Protein AF-A0A561WXJ5-F1 (afdb_monomer_lite)

Secondary structure (DSSP, 8-state):
-HHHHHHHHHHHTSEEEEE-SS--B-TTT--B--SEEEE-SSS-EEETTHHHHHHHH-----HHHHHH-SSPPPPP-HHHHHHHHHTS-SS---HHHHHH------------

pLDDT: mean 88.73, std 14.45, range [36.91, 97.69]

Radius of gyration: 15.56 Å; chains: 1; bounding box: 44×40×27 Å

Foldseek 3Di:
DVLLVLVLQQLQLFAWQDFAPDFDADPPPRDTQAGTWGDLQPDDIGGSNPSVCCVVVVDDDPPVVSVVSPDHRDDDPNVVVNCCDPPVVVDDDPPVVVVPDDDPPPPPPPDD

Structure (mmCIF, N/CA/C/O backbone):
data_AF-A0A561WXJ5-F1
#
_entry.id   AF-A0A561WXJ5-F1
#
loop_
_atom_site.group_PDB
_atom_site.id
_atom_site.type_symbol
_atom_site.label_atom_id
_atom_site.label_alt_id
_atom_site.label_comp_id
_atom_site.label_asym_id
_atom_site.label_entity_id
_atom_site.label_seq_id
_atom_site.pdbx_PDB_ins_code
_atom_site.Cartn_x
_atom_site.Cartn_y
_atom_site.Cartn_z
_atom_site.occupancy
_atom_site.B_iso_or_equiv
_atom_site.auth_seq_id
_atom_site.auth_comp_id
_atom_site.auth_asym_id
_atom_site.auth_atom_id
_atom_site.pdbx_PDB_model_num
ATOM 1 N N . MET A 1 1 ? -18.516 -9.327 -2.587 1.00 53.84 1 MET A N 1
ATOM 2 C CA . MET A 1 1 ? -18.150 -8.968 -3.975 1.00 53.84 1 MET A CA 1
ATOM 3 C C . MET A 1 1 ? -17.952 -7.461 -4.157 1.00 53.84 1 MET A C 1
ATOM 5 O O . MET A 1 1 ? -16.846 -7.076 -4.500 1.00 53.84 1 MET A O 1
ATOM 9 N N . ALA A 1 2 ? -18.926 -6.591 -3.845 1.00 59.94 2 ALA A N 1
ATOM 10 C CA . ALA A 1 2 ? -18.742 -5.131 -3.970 1.00 59.94 2 ALA A CA 1
ATOM 11 C C . ALA A 1 2 ? -17.645 -4.542 -3.048 1.00 59.94 2 ALA A C 1
ATOM 13 O O . ALA A 1 2 ? -16.874 -3.695 -3.487 1.00 59.94 2 ALA A O 1
ATOM 14 N N . SER A 1 3 ? -17.526 -5.034 -1.804 1.00 78.75 3 SER A N 1
ATOM 15 C CA . SER A 1 3 ? -16.512 -4.546 -0.848 1.00 78.75 3 SER A CA 1
ATOM 16 C C . SER A 1 3 ? -15.073 -4.874 -1.278 1.00 78.75 3 SER A C 1
ATOM 18 O O . SER A 1 3 ? -14.227 -3.993 -1.310 1.00 78.75 3 SER A O 1
ATOM 20 N N . GLN A 1 4 ? -14.800 -6.113 -1.709 1.00 84.56 4 GLN A N 1
ATOM 21 C CA . GLN A 1 4 ? -13.450 -6.521 -2.133 1.00 84.56 4 GLN A CA 1
ATOM 22 C C . GLN A 1 4 ? -12.972 -5.814 -3.397 1.00 84.56 4 GLN A C 1
ATOM 24 O O . GLN A 1 4 ? -11.812 -5.428 -3.463 1.00 84.56 4 GLN A O 1
ATOM 29 N N . ARG A 1 5 ? -13.861 -5.583 -4.374 1.00 90.19 5 ARG A N 1
ATOM 30 C CA . ARG A 1 5 ? -13.503 -4.809 -5.569 1.00 90.19 5 ARG A CA 1
ATOM 31 C C . ARG A 1 5 ? -13.119 -3.372 -5.212 1.00 90.19 5 ARG A C 1
ATOM 33 O O . ARG A 1 5 ? -12.183 -2.842 -5.797 1.00 90.19 5 ARG A O 1
ATOM 40 N N . ARG A 1 6 ? -13.821 -2.756 -4.253 1.00 93.81 6 ARG A N 1
ATOM 41 C CA . ARG A 1 6 ? -13.478 -1.420 -3.745 1.00 93.81 6 ARG A CA 1
ATOM 42 C C . ARG A 1 6 ? -12.110 -1.421 -3.065 1.00 93.81 6 ARG A C 1
ATOM 44 O O . ARG A 1 6 ? -11.289 -0.582 -3.400 1.00 93.81 6 ARG A O 1
ATOM 51 N N . VAL A 1 7 ? -11.859 -2.380 -2.173 1.00 95.56 7 VAL A N 1
ATOM 52 C CA . VAL A 1 7 ? -10.570 -2.518 -1.473 1.00 95.56 7 VAL A CA 1
ATOM 53 C C . VAL A 1 7 ? -9.425 -2.748 -2.466 1.00 95.56 7 VAL A C 1
ATOM 55 O O . VAL A 1 7 ? -8.420 -2.055 -2.411 1.00 95.56 7 VAL A O 1
ATOM 58 N N . SER A 1 8 ? -9.588 -3.657 -3.429 1.00 95.75 8 SER A N 1
ATOM 59 C CA . SER A 1 8 ? -8.592 -3.880 -4.485 1.00 95.75 8 SER A CA 1
ATOM 60 C C . SER A 1 8 ? -8.350 -2.619 -5.323 1.00 95.75 8 SER A C 1
ATOM 62 O O . SER A 1 8 ? -7.205 -2.251 -5.578 1.00 95.75 8 SER A O 1
ATOM 64 N N . GLY A 1 9 ? -9.419 -1.901 -5.687 1.00 96.19 9 GLY A N 1
ATOM 65 C CA . GLY A 1 9 ? -9.323 -0.625 -6.396 1.00 96.19 9 GLY A CA 1
ATOM 66 C C . GLY A 1 9 ? -8.582 0.452 -5.602 1.00 96.19 9 GLY A C 1
ATOM 67 O O . GLY A 1 9 ? -7.756 1.153 -6.175 1.00 96.19 9 GLY A O 1
ATOM 68 N N . TYR A 1 10 ? -8.828 0.546 -4.293 1.00 97.31 10 TYR A N 1
ATOM 69 C CA . TYR A 1 10 ? -8.092 1.434 -3.392 1.00 97.31 10 TYR A CA 1
ATOM 70 C C . TYR A 1 10 ? -6.596 1.101 -3.395 1.00 97.31 10 TYR A C 1
ATOM 72 O O . TYR A 1 10 ? -5.774 1.973 -3.654 1.00 97.31 10 TYR A O 1
ATOM 80 N N . LEU A 1 11 ? -6.244 -0.173 -3.189 1.00 97.50 11 LEU A N 1
ATOM 81 C CA . LEU A 1 11 ? -4.849 -0.613 -3.096 1.00 97.50 11 LEU A CA 1
ATOM 82 C C . LEU A 1 11 ? -4.076 -0.393 -4.398 1.00 97.50 11 LEU A C 1
ATOM 84 O O . LEU A 1 11 ? -2.917 0.009 -4.365 1.00 97.50 11 LEU A O 1
ATOM 88 N N . ARG A 1 12 ? -4.718 -0.641 -5.545 1.00 96.56 12 ARG A N 1
ATOM 89 C CA . ARG A 1 12 ? -4.135 -0.400 -6.875 1.00 96.56 12 ARG A CA 1
ATOM 90 C C . ARG A 1 12 ? -4.049 1.084 -7.233 1.00 96.56 12 ARG A C 1
ATOM 92 O O . ARG A 1 12 ? -3.283 1.434 -8.120 1.00 96.56 12 ARG A O 1
ATOM 99 N N . GLY A 1 13 ? -4.859 1.925 -6.594 1.00 96.31 13 GLY A N 1
ATOM 100 C CA . GLY A 1 13 ? -4.865 3.374 -6.787 1.00 96.31 13 GLY A CA 1
ATOM 101 C C . GLY A 1 13 ? -3.882 4.123 -5.890 1.00 96.31 13 GLY A C 1
ATOM 102 O O . GLY A 1 13 ? -3.863 5.348 -5.936 1.00 96.31 13 GLY A O 1
ATOM 103 N N . GLY A 1 14 ? -3.109 3.416 -5.059 1.00 97.44 14 GLY A N 1
ATOM 104 C CA . GLY A 1 14 ? -2.076 4.032 -4.233 1.00 97.44 14 GLY A CA 1
ATOM 105 C C . GLY A 1 14 ? -0.980 4.682 -5.071 1.00 97.44 14 GLY A C 1
ATOM 106 O O . GLY A 1 14 ? -0.723 4.297 -6.213 1.00 97.44 14 GLY A O 1
ATOM 107 N N . THR A 1 15 ? -0.311 5.659 -4.475 1.00 97.56 15 THR A N 1
ATOM 108 C CA . THR A 1 15 ? 0.837 6.316 -5.089 1.00 97.56 15 THR A CA 1
ATOM 109 C C . THR A 1 15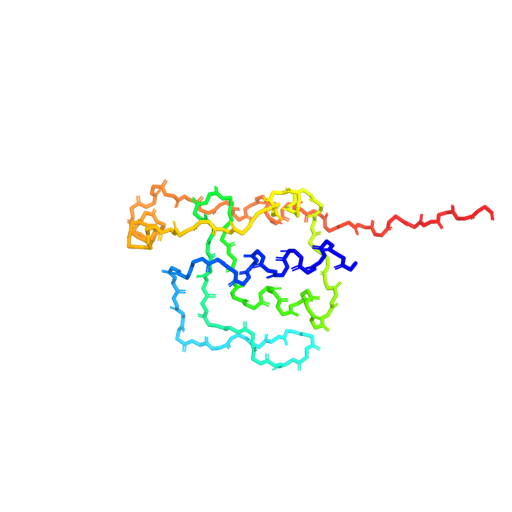 ? 2.107 5.565 -4.706 1.00 97.56 15 THR A C 1
ATOM 111 O O . THR A 1 15 ? 2.356 5.337 -3.525 1.00 97.56 15 THR A O 1
ATOM 114 N N . TRP A 1 16 ? 2.900 5.151 -5.692 1.00 95.75 16 TRP A N 1
ATOM 115 C CA . TRP A 1 16 ? 4.209 4.536 -5.465 1.00 95.75 16 TRP A CA 1
ATOM 116 C C . TRP A 1 16 ? 5.206 5.585 -4.944 1.00 95.75 16 TRP A C 1
ATOM 118 O O . TRP A 1 16 ? 5.318 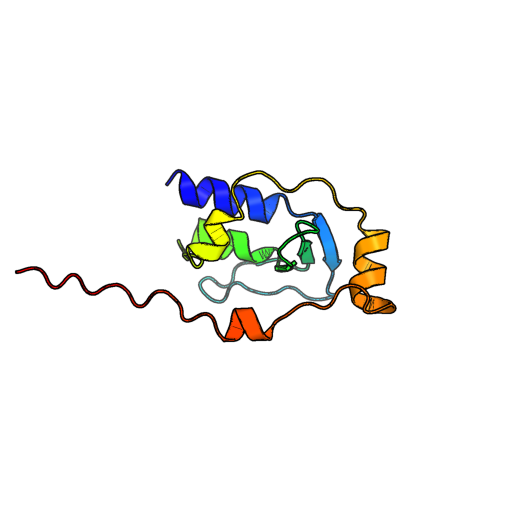6.653 -5.543 1.00 95.75 16 TRP A O 1
ATOM 128 N N . PHE A 1 17 ? 5.924 5.274 -3.856 1.00 95.31 17 PHE A N 1
ATOM 129 C CA . PHE A 1 17 ? 6.954 6.161 -3.287 1.00 95.31 17 PHE A CA 1
ATOM 130 C C . PHE A 1 17 ? 8.337 5.508 -3.114 1.00 95.31 17 PHE A C 1
ATOM 132 O O . PHE A 1 17 ? 9.314 6.217 -2.933 1.00 95.31 17 PHE A O 1
ATOM 139 N N . VAL A 1 18 ? 8.460 4.174 -3.172 1.00 94.69 18 VAL A N 1
ATOM 140 C CA . VAL A 1 18 ? 9.773 3.500 -3.184 1.00 94.69 18 VAL A CA 1
ATOM 141 C C . VAL A 1 18 ? 9.734 2.192 -3.972 1.00 94.69 18 VAL A C 1
ATOM 143 O O . VAL A 1 18 ? 8.742 1.462 -3.958 1.00 94.69 18 VAL A O 1
ATOM 146 N N . ALA A 1 19 ? 10.791 1.926 -4.742 1.00 93.19 19 ALA A N 1
ATOM 147 C CA . ALA A 1 19 ? 10.975 0.686 -5.496 1.00 93.19 19 ALA A CA 1
ATOM 148 C C . ALA A 1 19 ? 12.192 -0.079 -4.981 1.00 93.19 19 ALA A C 1
ATOM 150 O O . ALA A 1 19 ? 13.205 0.508 -4.604 1.00 93.19 19 ALA A O 1
ATOM 151 N N . THR A 1 20 ? 12.106 -1.404 -5.013 1.00 87.62 20 THR A N 1
ATOM 152 C CA . THR A 1 20 ? 13.193 -2.296 -4.605 1.00 87.62 20 THR A CA 1
ATOM 153 C C . THR A 1 20 ? 13.811 -2.987 -5.821 1.00 87.62 20 THR A C 1
ATOM 155 O O . THR A 1 20 ? 13.161 -3.185 -6.846 1.00 87.62 20 THR A O 1
ATOM 158 N N . ALA A 1 21 ? 15.085 -3.378 -5.726 1.00 87.81 21 ALA A N 1
ATOM 159 C CA . ALA A 1 21 ? 15.825 -4.002 -6.831 1.00 87.81 21 ALA A CA 1
ATOM 160 C C . ALA A 1 21 ? 15.458 -5.483 -7.086 1.00 87.81 21 ALA A C 1
ATOM 162 O O . ALA A 1 21 ? 16.167 -6.184 -7.810 1.00 87.81 21 ALA A O 1
ATOM 163 N N . GLY A 1 22 ? 14.388 -5.989 -6.470 1.00 85.56 22 GLY A N 1
ATOM 164 C CA . GLY A 1 22 ? 14.010 -7.395 -6.499 1.00 85.56 22 GLY A CA 1
ATOM 165 C C . GLY A 1 22 ? 12.506 -7.582 -6.603 1.00 85.56 22 GLY A C 1
ATOM 166 O O . GLY A 1 22 ? 11.715 -6.710 -6.260 1.00 85.56 22 GLY A O 1
ATOM 167 N N . HIS A 1 23 ? 12.118 -8.756 -7.088 1.00 86.50 23 HIS A N 1
ATOM 168 C CA . HIS A 1 23 ? 10.724 -9.121 -7.254 1.00 86.50 23 HIS A CA 1
ATOM 169 C C . HIS A 1 23 ? 10.247 -10.036 -6.120 1.00 86.50 23 HIS A C 1
ATOM 171 O O . HIS A 1 23 ? 10.904 -11.024 -5.793 1.00 86.50 23 HIS A O 1
ATOM 177 N N . SER A 1 24 ? 9.108 -9.696 -5.507 1.00 87.75 24 SER A N 1
ATOM 178 C CA . SER A 1 24 ? 8.504 -10.492 -4.433 1.00 87.75 24 SER A CA 1
ATOM 179 C C . SER A 1 24 ? 7.508 -11.503 -5.005 1.00 87.75 24 SER A C 1
ATOM 181 O O . SER A 1 24 ? 6.474 -11.078 -5.517 1.00 87.75 24 SER A O 1
ATOM 183 N N . PRO A 1 25 ? 7.731 -12.829 -4.934 1.00 94.38 25 PRO A N 1
ATOM 184 C CA . PRO A 1 25 ? 6.753 -13.810 -5.405 1.00 94.38 25 PRO A CA 1
ATOM 185 C C . PRO A 1 25 ? 5.542 -13.905 -4.467 1.00 94.38 25 PRO A C 1
ATOM 187 O O . PRO A 1 25 ? 5.654 -13.772 -3.244 1.00 94.38 25 PRO A O 1
ATOM 190 N N . CYS A 1 26 ? 4.365 -14.184 -5.028 1.00 96.44 26 CYS A N 1
ATOM 191 C CA . CYS A 1 26 ? 3.181 -14.491 -4.232 1.00 96.44 26 CYS A CA 1
ATOM 192 C C . CYS A 1 26 ? 3.405 -15.790 -3.449 1.00 96.44 26 CYS A C 1
ATOM 194 O O . CYS A 1 26 ? 3.722 -16.828 -4.029 1.00 96.44 26 CYS A O 1
ATOM 196 N N . ARG A 1 27 ? 3.169 -15.772 -2.133 1.00 95.62 27 ARG A N 1
ATOM 197 C CA . ARG A 1 27 ? 3.377 -16.951 -1.272 1.00 95.62 27 ARG A CA 1
ATOM 198 C C . ARG A 1 27 ? 2.348 -18.065 -1.484 1.00 95.62 27 ARG A C 1
ATOM 200 O O . ARG A 1 27 ? 2.554 -19.168 -0.994 1.00 95.62 27 ARG A O 1
ATOM 207 N N . LEU A 1 28 ? 1.245 -17.778 -2.177 1.00 96.88 28 LEU A N 1
ATOM 208 C CA . LEU A 1 28 ? 0.156 -18.731 -2.410 1.00 96.88 28 LEU A CA 1
ATOM 209 C C . LEU A 1 28 ? 0.191 -19.352 -3.813 1.00 96.88 28 LEU A C 1
ATOM 211 O O . LEU A 1 28 ? -0.211 -20.501 -3.963 1.00 96.88 28 LEU A O 1
ATOM 215 N N . CYS A 1 29 ? 0.673 -18.629 -4.831 1.00 97.00 29 CYS A N 1
ATOM 216 C CA . CYS A 1 29 ? 0.708 -19.133 -6.212 1.00 97.00 29 CYS A CA 1
ATOM 217 C C . CYS A 1 29 ? 2.036 -18.941 -6.957 1.00 97.00 29 CYS A C 1
ATOM 219 O O . CYS A 1 29 ? 2.140 -19.357 -8.107 1.00 97.00 29 CYS A O 1
ATOM 221 N N . GLY A 1 30 ? 3.041 -18.300 -6.356 1.00 96.25 30 GLY A N 1
ATOM 222 C CA . GLY A 1 30 ? 4.365 -18.105 -6.958 1.00 96.25 30 GLY A CA 1
ATOM 223 C C . GLY A 1 30 ? 4.445 -17.052 -8.069 1.00 96.25 30 GLY A C 1
ATOM 224 O O . GLY A 1 30 ? 5.541 -16.755 -8.534 1.00 96.25 30 GLY A O 1
ATOM 225 N N . THR A 1 31 ? 3.320 -16.464 -8.483 1.00 95.56 31 THR A N 1
ATOM 226 C CA . THR A 1 31 ? 3.291 -15.426 -9.528 1.00 95.56 31 THR A CA 1
ATOM 227 C C . THR A 1 31 ? 3.996 -14.153 -9.077 1.00 95.56 31 THR A C 1
ATOM 229 O O . THR A 1 31 ? 4.156 -13.895 -7.878 1.00 95.56 31 THR A O 1
ATOM 232 N N . ALA A 1 32 ? 4.377 -13.326 -10.050 1.00 94.19 32 ALA A N 1
ATOM 233 C CA . ALA A 1 32 ? 4.975 -12.047 -9.770 1.00 94.19 32 ALA A CA 1
ATOM 234 C C . ALA A 1 32 ? 4.039 -11.133 -8.931 1.00 94.19 32 ALA A C 1
ATOM 236 O O . ALA A 1 32 ? 2.953 -10.800 -9.392 1.00 94.19 32 ALA A O 1
ATOM 237 N N . ASN A 1 33 ? 4.442 -10.728 -7.716 1.00 94.81 33 ASN A N 1
ATOM 238 C CA . ASN A 1 33 ? 3.656 -9.954 -6.750 1.00 94.81 33 ASN A CA 1
ATOM 239 C C . ASN A 1 33 ? 4.251 -8.566 -6.399 1.00 94.81 33 ASN A C 1
ATOM 241 O O . ASN A 1 33 ? 4.238 -8.166 -5.236 1.00 94.81 33 ASN A O 1
ATOM 245 N N . GLY A 1 34 ? 4.764 -7.847 -7.405 1.00 93.56 34 GLY A N 1
ATOM 246 C CA . GLY A 1 34 ? 5.223 -6.453 -7.277 1.00 93.56 34 GLY A CA 1
ATOM 247 C C . GLY A 1 34 ? 6.681 -6.239 -6.844 1.00 93.56 34 GLY A C 1
ATOM 248 O O . GLY A 1 34 ? 7.357 -7.170 -6.392 1.00 93.56 34 GLY A O 1
ATOM 249 N N . ILE A 1 35 ? 7.150 -4.999 -7.032 1.00 95.81 35 ILE A N 1
ATOM 250 C CA . ILE A 1 35 ? 8.499 -4.511 -6.655 1.00 95.81 35 ILE A CA 1
ATOM 251 C C . ILE A 1 35 ? 8.474 -3.177 -5.891 1.00 95.81 35 ILE A C 1
ATOM 253 O O . ILE A 1 35 ? 9.530 -2.676 -5.495 1.00 95.81 35 ILE A O 1
ATOM 257 N N . THR A 1 36 ? 7.287 -2.590 -5.723 1.00 95.94 36 THR A N 1
ATOM 258 C CA . THR A 1 36 ? 7.092 -1.242 -5.179 1.00 95.94 36 THR A CA 1
ATOM 259 C C . THR A 1 36 ? 6.285 -1.243 -3.883 1.00 95.94 36 THR A C 1
ATOM 261 O O . THR A 1 36 ? 5.479 -2.144 -3.634 1.00 95.94 36 THR A O 1
ATOM 264 N N . GLU A 1 37 ? 6.486 -0.202 -3.078 1.00 96.00 37 GLU A N 1
ATOM 265 C CA . GLU A 1 37 ? 5.610 0.158 -1.962 1.00 96.00 37 GLU A CA 1
ATOM 266 C C . GLU A 1 37 ? 4.750 1.365 -2.359 1.00 96.00 37 GLU A C 1
ATOM 268 O O . GLU A 1 37 ? 5.224 2.323 -2.984 1.00 96.00 37 GLU A O 1
AT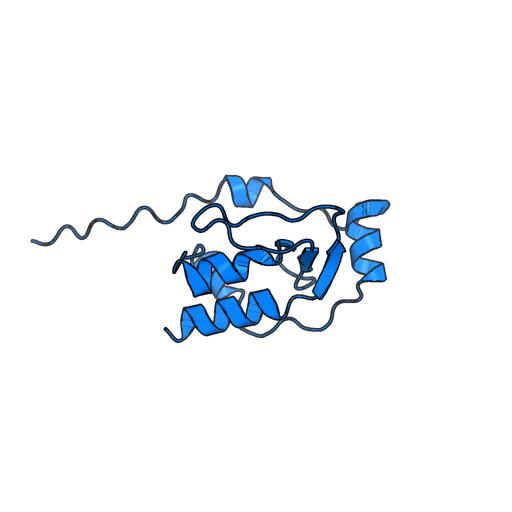OM 273 N N . LEU A 1 38 ? 3.471 1.301 -2.003 1.00 97.50 38 LEU A N 1
ATOM 274 C CA . LEU A 1 38 ? 2.456 2.303 -2.294 1.00 97.50 38 LEU A CA 1
ATOM 275 C C . LEU A 1 38 ? 1.952 2.932 -0.996 1.00 97.50 38 LEU A C 1
ATOM 277 O O . LEU A 1 38 ? 2.026 2.335 0.075 1.00 97.50 38 LEU A O 1
ATOM 281 N N . THR A 1 39 ? 1.400 4.132 -1.114 1.00 97.69 39 THR A N 1
ATOM 282 C CA . THR A 1 39 ? 0.790 4.880 -0.017 1.00 97.69 39 THR A CA 1
ATOM 283 C C . THR A 1 39 ? -0.486 5.585 -0.476 1.00 97.69 39 THR A C 1
ATOM 285 O O . THR A 1 39 ? -0.637 5.923 -1.655 1.00 97.69 39 THR A O 1
ATOM 288 N N . ASP A 1 40 ? -1.409 5.836 0.451 1.00 96.94 40 ASP A N 1
ATOM 289 C CA . ASP A 1 40 ? -2.498 6.805 0.262 1.00 96.94 40 ASP A CA 1
ATOM 290 C C . ASP A 1 40 ? -2.142 8.203 0.793 1.00 96.94 40 ASP A C 1
ATOM 292 O O . ASP A 1 40 ? -2.958 9.121 0.718 1.00 96.94 40 ASP A O 1
ATOM 296 N N . GLY A 1 41 ? -0.941 8.352 1.361 1.00 95.38 41 GLY A N 1
ATOM 297 C CA . GLY A 1 41 ? -0.429 9.583 1.956 1.00 95.38 41 GLY A CA 1
ATOM 298 C C . GLY A 1 41 ? -1.104 9.971 3.271 1.00 95.38 41 GLY A C 1
ATOM 299 O O . GLY A 1 41 ? -0.856 11.069 3.766 1.00 95.38 41 GLY A O 1
ATOM 300 N N . LYS A 1 42 ? -1.974 9.120 3.834 1.00 93.06 42 LYS A N 1
ATOM 301 C CA . LYS A 1 42 ? -2.807 9.477 4.988 1.00 93.06 42 LYS A CA 1
ATOM 302 C C . LYS A 1 42 ? -2.855 8.412 6.072 1.00 93.06 42 LYS A C 1
ATOM 304 O O . LYS A 1 42 ? -2.670 8.744 7.239 1.00 93.06 42 LYS A O 1
ATOM 309 N N . TYR A 1 43 ? -3.168 7.174 5.711 1.00 93.88 43 TYR A N 1
ATOM 310 C CA . TYR A 1 43 ? -3.400 6.092 6.661 1.00 93.88 43 TYR A CA 1
ATOM 311 C C . TYR A 1 43 ? -2.399 4.955 6.515 1.00 93.88 43 TYR A C 1
ATOM 313 O O . TYR A 1 43 ? -1.996 4.386 7.527 1.00 93.88 43 TYR A O 1
ATOM 321 N N . PHE A 1 44 ? -2.024 4.590 5.287 1.00 95.56 44 PHE A N 1
ATOM 322 C CA . PHE A 1 44 ? -1.358 3.314 5.050 1.00 95.56 44 PHE A CA 1
ATOM 323 C C . PHE A 1 44 ? -0.210 3.409 4.053 1.00 95.56 44 PHE A C 1
ATOM 325 O O . PHE A 1 44 ? -0.271 4.133 3.063 1.00 95.56 44 PHE A O 1
ATOM 332 N N . VAL A 1 45 ? 0.784 2.557 4.296 1.00 96.44 45 VAL A N 1
ATOM 333 C CA . VAL A 1 45 ? 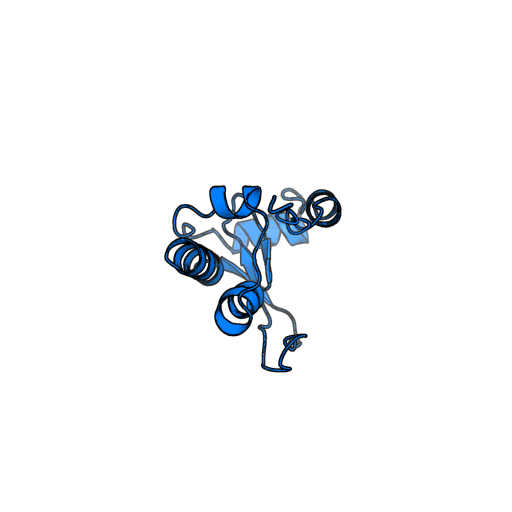1.805 2.128 3.341 1.00 96.44 45 VAL A CA 1
ATOM 334 C C . VAL A 1 45 ? 1.639 0.621 3.133 1.00 96.44 45 VAL A C 1
ATOM 336 O O . VAL A 1 45 ? 1.394 -0.106 4.099 1.00 96.44 45 VAL A O 1
ATOM 339 N N . TRP A 1 46 ? 1.728 0.140 1.894 1.00 95.94 46 TRP A N 1
ATOM 340 C CA . TRP A 1 46 ? 1.564 -1.278 1.573 1.00 95.94 46 TRP A CA 1
ATOM 341 C C . TRP A 1 46 ? 2.350 -1.713 0.329 1.00 95.94 46 TRP A C 1
ATOM 343 O O . TRP A 1 46 ? 2.523 -0.921 -0.598 1.00 95.94 46 TRP A O 1
ATOM 353 N N . PRO A 1 47 ? 2.712 -3.006 0.227 1.00 95.88 47 PRO A N 1
ATOM 354 C CA . PRO A 1 47 ? 3.359 -3.529 -0.966 1.00 95.88 47 PRO A CA 1
ATOM 355 C C . PRO A 1 47 ? 2.364 -3.623 -2.123 1.00 95.88 47 PRO A C 1
ATOM 357 O O . PRO A 1 47 ? 1.226 -4.071 -1.944 1.00 95.88 47 PRO A O 1
ATOM 360 N N . GLU A 1 48 ? 2.814 -3.307 -3.335 1.00 96.25 48 GLU A N 1
ATOM 361 C CA . GLU A 1 48 ? 2.051 -3.383 -4.594 1.00 96.25 48 GLU A CA 1
ATOM 362 C C . GLU A 1 48 ? 1.242 -4.679 -4.730 1.00 96.25 48 GLU A C 1
ATOM 364 O O . GLU A 1 48 ? 0.066 -4.688 -5.104 1.00 96.25 48 GLU A O 1
ATOM 369 N N . GLY A 1 49 ? 1.863 -5.795 -4.354 1.00 96.25 49 GLY A N 1
ATOM 370 C CA . GLY A 1 49 ? 1.268 -7.119 -4.426 1.00 96.25 49 GLY A CA 1
ATOM 371 C C . GLY A 1 49 ? 0.127 -7.394 -3.442 1.00 96.25 49 GLY A C 1
ATOM 372 O O . GLY A 1 49 ? -0.469 -8.469 -3.506 1.00 96.25 49 GLY A O 1
ATOM 373 N N . LEU A 1 50 ? -0.216 -6.494 -2.515 1.00 96.06 50 LEU A N 1
ATOM 374 C CA . LEU A 1 50 ? -1.311 -6.739 -1.567 1.00 96.06 50 LEU A CA 1
ATOM 375 C C . LEU A 1 50 ? -2.665 -6.899 -2.280 1.00 96.06 50 LEU A C 1
ATOM 377 O O . LEU A 1 50 ? -3.459 -7.766 -1.909 1.00 96.06 50 LEU A O 1
ATOM 381 N N . ALA A 1 51 ? -2.902 -6.145 -3.358 1.00 96.56 51 ALA A N 1
ATOM 382 C CA . ALA A 1 51 ? -4.120 -6.266 -4.162 1.00 96.56 51 ALA A CA 1
ATOM 383 C C . ALA A 1 51 ? -4.278 -7.663 -4.791 1.00 96.56 51 ALA A C 1
ATOM 385 O O . ALA A 1 51 ? -5.387 -8.196 -4.853 1.00 96.56 51 ALA A O 1
ATOM 386 N N . HIS A 1 52 ? -3.175 -8.302 -5.193 1.00 96.81 52 HIS A N 1
ATOM 387 C CA . HIS A 1 52 ? -3.201 -9.648 -5.768 1.00 96.81 52 HIS A CA 1
ATOM 388 C C . HIS A 1 52 ? -3.685 -10.701 -4.760 1.00 96.81 52 HIS A C 1
ATOM 390 O O . HIS A 1 52 ? -4.458 -11.581 -5.134 1.00 96.81 52 HIS A O 1
ATOM 396 N N . TYR A 1 53 ? -3.321 -10.595 -3.477 1.00 95.75 53 TYR A N 1
ATOM 397 C CA . TYR A 1 53 ? -3.841 -11.505 -2.446 1.00 95.75 53 TYR A CA 1
ATOM 398 C C . TYR A 1 53 ? -5.369 -11.427 -2.314 1.00 95.75 53 TYR A C 1
ATOM 400 O O . TYR A 1 53 ? -6.027 -12.442 -2.078 1.00 95.75 53 TYR A O 1
ATOM 408 N N . ILE A 1 54 ? -5.954 -10.245 -2.498 1.00 94.94 54 ILE A N 1
ATOM 409 C CA . ILE A 1 54 ? -7.410 -10.073 -2.466 1.00 94.94 54 ILE A CA 1
ATOM 410 C C . ILE A 1 54 ? -8.035 -10.620 -3.749 1.00 94.94 54 ILE A C 1
ATOM 412 O O . ILE A 1 54 ? -8.953 -11.435 -3.677 1.00 94.94 54 ILE A O 1
ATOM 416 N N . ASP A 1 55 ? -7.519 -10.215 -4.910 1.00 95.81 55 ASP A N 1
ATOM 417 C CA . ASP A 1 55 ? -8.108 -10.545 -6.210 1.00 95.81 55 ASP A CA 1
ATOM 418 C C . ASP A 1 55 ? -7.982 -12.036 -6.558 1.00 95.81 55 ASP A C 1
ATOM 420 O O . ASP A 1 55 ? -8.948 -12.654 -7.002 1.00 95.81 55 ASP A O 1
ATOM 424 N N . ALA A 1 56 ? -6.797 -12.620 -6.361 1.00 96.44 56 ALA A N 1
ATOM 425 C CA . ALA A 1 56 ? -6.487 -13.988 -6.776 1.00 96.44 56 ALA A CA 1
ATOM 426 C C . ALA A 1 56 ? -6.742 -15.025 -5.677 1.00 96.44 56 ALA A C 1
ATOM 428 O O . ALA A 1 56 ? -6.974 -16.198 -5.974 1.00 96.44 56 ALA A O 1
ATOM 429 N N . HIS A 1 57 ? -6.684 -14.614 -4.407 1.00 95.56 57 HIS A N 1
ATOM 430 C CA . HIS A 1 57 ? -6.727 -15.539 -3.269 1.00 95.56 57 HIS A CA 1
ATOM 431 C C . HIS A 1 57 ? -7.825 -15.228 -2.259 1.00 95.56 57 HIS A C 1
ATOM 433 O O . HIS A 1 57 ? -7.944 -15.933 -1.256 1.00 95.56 57 HIS A O 1
ATOM 439 N N . ASN A 1 58 ? -8.665 -14.222 -2.527 1.00 93.81 58 ASN A N 1
ATOM 440 C CA . ASN A 1 58 ? -9.806 -13.868 -1.686 1.00 93.81 58 ASN A CA 1
ATOM 441 C C . ASN A 1 58 ? -9.405 -13.583 -0.224 1.00 93.81 58 ASN A C 1
ATOM 443 O O . ASN A 1 58 ? -10.226 -13.737 0.687 1.00 93.81 58 ASN A O 1
ATOM 447 N N . VAL A 1 59 ? -8.147 -13.179 0.001 1.00 92.25 59 VAL A N 1
ATOM 448 C CA . VAL A 1 59 ? -7.648 -12.779 1.319 1.00 92.25 59 VAL A CA 1
ATOM 449 C C . VAL A 1 59 ? -8.482 -11.599 1.803 1.00 92.25 59 VAL A C 1
ATOM 451 O O . VAL A 1 59 ? -8.808 -10.684 1.044 1.00 92.25 59 VAL A O 1
ATOM 454 N N . ARG A 1 60 ? -8.873 -11.645 3.076 1.00 90.56 60 ARG A N 1
ATOM 455 C CA . ARG A 1 60 ? -9.649 -10.587 3.720 1.00 90.56 60 ARG A CA 1
ATOM 456 C C . ARG A 1 60 ? -8.745 -9.798 4.645 1.00 90.56 60 ARG A C 1
ATOM 458 O O . ARG A 1 60 ? -8.082 -10.384 5.497 1.00 90.56 60 ARG A O 1
ATOM 465 N N . LEU A 1 61 ? -8.743 -8.484 4.461 1.00 90.94 61 LEU A N 1
ATOM 466 C CA . LEU A 1 61 ? -8.130 -7.565 5.406 1.00 90.94 61 LEU A CA 1
ATOM 467 C C . LEU A 1 61 ? -9.058 -7.372 6.620 1.00 90.94 61 LEU A C 1
ATOM 469 O O . LEU A 1 61 ? -10.269 -7.569 6.482 1.00 90.94 61 LEU A O 1
ATOM 473 N N . PRO A 1 62 ? -8.507 -7.000 7.787 1.00 90.12 62 PRO A N 1
ATOM 474 C CA . PRO A 1 62 ? -9.279 -6.554 8.944 1.00 90.12 62 PRO A CA 1
ATOM 475 C C . PRO A 1 62 ? -10.330 -5.496 8.580 1.00 90.12 62 PRO A C 1
ATOM 477 O O . PRO A 1 62 ? -10.052 -4.588 7.793 1.00 90.12 62 PRO A O 1
ATOM 480 N N . ASP A 1 63 ? -11.524 -5.598 9.171 1.00 88.56 63 ASP A N 1
ATOM 481 C CA . ASP A 1 63 ? -12.646 -4.707 8.845 1.00 88.56 63 ASP A CA 1
ATOM 482 C C . ASP A 1 63 ? -12.282 -3.232 9.101 1.00 88.56 63 ASP A C 1
ATOM 484 O O . ASP A 1 63 ? -12.490 -2.402 8.216 1.00 88.56 63 ASP A O 1
ATOM 488 N N . GLU A 1 64 ? -11.607 -2.946 10.222 1.00 88.00 64 GLU A N 1
ATOM 489 C CA . GLU A 1 64 ? -11.121 -1.611 10.620 1.00 88.00 64 GLU A CA 1
ATOM 490 C C . GLU A 1 64 ? -10.219 -0.933 9.572 1.00 88.00 64 GLU A C 1
ATOM 492 O O . GLU A 1 64 ? -10.208 0.289 9.449 1.00 88.00 64 GLU A O 1
ATOM 497 N N . ILE A 1 65 ? -9.513 -1.717 8.751 1.00 90.00 65 ILE A N 1
ATOM 498 C CA . ILE A 1 65 ? -8.729 -1.199 7.622 1.00 90.00 65 ILE A CA 1
ATOM 499 C C . ILE A 1 65 ? -9.643 -0.902 6.442 1.00 90.00 65 ILE A C 1
ATOM 501 O O . ILE A 1 65 ? -9.586 0.168 5.837 1.00 90.00 65 ILE A O 1
ATOM 505 N N . THR A 1 66 ? -10.505 -1.855 6.091 1.00 92.69 66 THR A N 1
ATOM 506 C CA . THR A 1 66 ? -11.361 -1.730 4.904 1.00 92.69 66 THR A CA 1
ATOM 507 C C . THR A 1 66 ? -12.427 -0.642 5.033 1.00 92.69 66 THR A C 1
ATOM 509 O O . THR A 1 66 ? -12.918 -0.153 4.012 1.00 92.69 66 THR A O 1
ATOM 512 N N . GLU A 1 67 ? -12.773 -0.251 6.260 1.00 91.94 67 GLU A N 1
ATOM 513 C CA . GLU A 1 67 ? -13.644 0.887 6.567 1.00 91.94 67 GLU A CA 1
ATOM 514 C C . GLU A 1 67 ? -13.004 2.228 6.176 1.00 91.94 67 GLU A C 1
ATOM 516 O O . GLU A 1 67 ? -13.697 3.112 5.669 1.00 91.94 67 GLU A O 1
ATOM 521 N N . LEU A 1 68 ? -11.680 2.354 6.322 1.00 93.00 68 LEU A N 1
ATOM 522 C CA . LEU A 1 68 ? -10.912 3.531 5.899 1.00 93.00 68 LEU A CA 1
ATOM 523 C C . LEU A 1 68 ? -10.682 3.567 4.376 1.00 93.00 68 LEU A C 1
ATOM 525 O O . LEU A 1 68 ? -10.511 4.636 3.796 1.00 93.00 68 LEU A O 1
ATOM 529 N N . MET A 1 69 ? -10.778 2.418 3.699 1.00 94.25 69 MET A N 1
ATOM 530 C CA . MET A 1 69 ? -10.661 2.271 2.238 1.00 94.25 69 MET A CA 1
ATOM 531 C C . MET A 1 69 ? -11.999 2.523 1.516 1.00 94.25 69 MET A C 1
ATOM 533 O O . MET A 1 69 ? -12.514 1.684 0.761 1.00 94.25 69 MET A O 1
ATOM 537 N N . ASN A 1 70 ? -12.620 3.669 1.792 1.00 89.06 70 ASN A N 1
ATOM 538 C CA . ASN A 1 70 ? -13.962 3.997 1.302 1.00 89.06 70 ASN A CA 1
ATOM 539 C C . ASN A 1 70 ? -13.975 4.779 -0.027 1.00 89.06 70 ASN A C 1
ATOM 541 O O . ASN A 1 70 ? -15.000 4.778 -0.713 1.00 89.06 70 ASN A O 1
ATOM 545 N N . GLN A 1 71 ? -12.853 5.386 -0.416 1.00 89.56 71 GLN A N 1
ATOM 546 C CA . GLN A 1 71 ? -12.685 6.188 -1.630 1.00 89.56 71 GLN A CA 1
ATOM 547 C C . GLN A 1 71 ? -11.298 5.953 -2.235 1.00 89.56 71 GLN A C 1
ATOM 549 O O . GLN A 1 71 ? -10.376 5.669 -1.479 1.00 89.56 71 GLN A O 1
ATOM 554 N N . PRO A 1 72 ? -11.120 6.071 -3.564 1.00 91.06 72 PRO A N 1
ATOM 555 C CA . PRO A 1 72 ? -9.796 5.988 -4.176 1.00 91.06 72 PRO A CA 1
ATOM 556 C C . PRO A 1 72 ? -8.809 6.986 -3.541 1.00 91.06 72 PRO A C 1
ATOM 558 O O . PRO A 1 72 ? -9.226 8.111 -3.247 1.00 91.06 72 PRO A O 1
ATOM 561 N N . PRO A 1 73 ? -7.530 6.611 -3.354 1.00 95.06 73 PRO A N 1
ATOM 562 C CA . PRO A 1 73 ? -6.509 7.534 -2.874 1.00 95.06 73 PRO A CA 1
ATOM 563 C C . PRO A 1 73 ? -6.409 8.781 -3.759 1.00 95.06 73 PRO A C 1
ATOM 565 O O . PRO A 1 73 ? -6.519 8.703 -4.985 1.00 95.06 73 PRO A O 1
ATOM 568 N N . ALA A 1 74 ? -6.204 9.937 -3.130 1.00 93.56 74 ALA A N 1
ATOM 569 C CA . ALA A 1 74 ? -5.836 11.150 -3.848 1.00 93.56 74 ALA A CA 1
ATOM 570 C C . ALA A 1 74 ? -4.350 11.085 -4.257 1.00 93.56 74 ALA A C 1
ATOM 572 O O . ALA A 1 74 ? -3.580 10.368 -3.614 1.00 93.56 74 ALA A O 1
ATOM 573 N N . PRO A 1 75 ? -3.924 11.832 -5.291 1.00 92.38 75 PRO A N 1
ATOM 574 C CA . PRO A 1 75 ? -2.508 11.959 -5.618 1.00 92.38 75 PRO A CA 1
ATOM 575 C C . PRO A 1 75 ? -1.696 12.457 -4.416 1.00 92.38 75 PRO A C 1
ATOM 577 O O . PRO A 1 75 ? -2.089 13.425 -3.762 1.00 92.38 75 PRO A O 1
ATOM 580 N N . VAL A 1 76 ? -0.566 11.803 -4.156 1.00 96.69 76 VAL A N 1
ATOM 581 C CA . VAL A 1 76 ? 0.384 12.162 -3.095 1.00 96.69 76 VAL A CA 1
ATOM 582 C C . VAL A 1 76 ? 1.575 12.891 -3.719 1.00 96.69 76 VAL A C 1
ATOM 584 O O . VAL A 1 76 ? 2.021 12.527 -4.806 1.00 96.69 76 VAL A O 1
ATOM 587 N N . ASP A 1 77 ? 2.098 13.910 -3.036 1.00 97.25 77 ASP A N 1
ATOM 588 C CA . ASP A 1 77 ? 3.413 14.474 -3.358 1.00 97.25 77 ASP A CA 1
ATOM 589 C C . ASP A 1 77 ? 4.489 13.447 -2.978 1.00 97.25 77 ASP A C 1
ATOM 591 O O . ASP A 1 77 ? 4.834 13.294 -1.805 1.00 97.25 77 ASP A O 1
ATOM 595 N N . VAL A 1 78 ? 4.943 12.678 -3.970 1.00 95.44 78 VAL A N 1
ATOM 596 C CA . VAL A 1 78 ? 5.796 11.502 -3.743 1.00 95.44 78 VAL A CA 1
ATOM 597 C C . VAL A 1 78 ? 7.177 11.889 -3.255 1.00 95.44 78 VAL A C 1
ATOM 599 O O . VAL A 1 78 ? 7.711 11.212 -2.390 1.00 95.44 78 VAL A O 1
ATOM 602 N N . GLU A 1 79 ? 7.723 12.995 -3.759 1.00 95.75 79 GLU A N 1
ATOM 603 C CA . GLU A 1 79 ? 9.056 13.466 -3.386 1.00 95.75 79 GLU A CA 1
ATOM 604 C C . GLU A 1 79 ? 9.053 13.962 -1.941 1.00 95.75 79 GLU A C 1
ATOM 606 O O . GLU A 1 79 ? 9.990 13.706 -1.182 1.00 95.75 79 GLU A O 1
ATOM 611 N N . ALA A 1 80 ? 7.984 14.655 -1.533 1.00 96.62 80 ALA A N 1
ATOM 612 C CA . ALA A 1 80 ? 7.819 15.045 -0.143 1.00 96.62 80 ALA A CA 1
ATOM 613 C C . ALA A 1 80 ? 7.614 13.834 0.768 1.00 96.62 80 ALA A C 1
ATOM 615 O O . ALA A 1 80 ? 8.287 13.732 1.790 1.00 96.62 80 ALA A O 1
ATOM 616 N N . PHE A 1 81 ? 6.735 12.909 0.383 1.00 97.00 81 PHE A N 1
ATOM 617 C CA . PHE A 1 81 ? 6.443 11.722 1.182 1.00 97.00 81 PHE A CA 1
ATOM 618 C C . PHE A 1 81 ? 7.667 10.809 1.331 1.00 97.00 81 PHE A C 1
ATOM 620 O O . PHE A 1 81 ? 7.969 10.379 2.439 1.00 97.00 81 PHE A O 1
ATOM 627 N N . GLU A 1 82 ? 8.396 10.540 0.244 1.00 96.38 82 GLU A N 1
ATOM 628 C CA . GLU A 1 82 ? 9.614 9.723 0.250 1.00 96.38 82 GLU A CA 1
ATOM 629 C C . GLU A 1 82 ? 10.668 10.322 1.181 1.00 96.38 82 GLU A C 1
ATOM 631 O O . GLU A 1 82 ? 11.139 9.634 2.085 1.00 96.38 82 GLU A O 1
ATOM 636 N N . ARG A 1 83 ? 10.970 11.618 1.037 1.00 96.25 83 ARG A N 1
ATOM 637 C CA . ARG A 1 83 ? 11.906 12.327 1.921 1.00 96.25 83 ARG A CA 1
ATOM 638 C C . ARG A 1 83 ? 11.461 12.266 3.383 1.00 96.25 83 ARG A C 1
ATOM 640 O O . ARG A 1 83 ? 12.283 12.082 4.279 1.00 96.25 83 ARG A O 1
ATOM 647 N N . ASP A 1 84 ? 10.171 12.445 3.647 1.00 97.19 84 ASP A N 1
ATOM 648 C CA . ASP A 1 84 ? 9.652 12.504 5.012 1.00 97.19 84 ASP A CA 1
ATOM 649 C C . ASP A 1 84 ? 9.625 11.129 5.700 1.00 97.19 84 ASP A C 1
ATOM 651 O O . ASP A 1 84 ? 9.762 11.059 6.923 1.00 97.19 84 ASP A O 1
ATOM 655 N N . VAL A 1 85 ? 9.514 10.044 4.927 1.00 95.62 85 VAL A N 1
ATOM 656 C CA . VAL A 1 85 ? 9.573 8.657 5.414 1.00 95.62 85 VAL A CA 1
ATOM 657 C C . VAL A 1 85 ? 11.005 8.124 5.505 1.00 95.62 85 VAL A C 1
ATOM 659 O O . VAL A 1 85 ? 11.336 7.457 6.482 1.00 95.62 85 VAL A O 1
ATOM 662 N N . LEU A 1 86 ? 11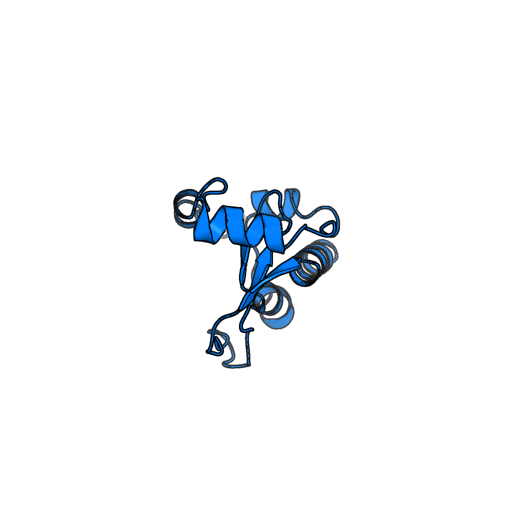.841 8.361 4.490 1.00 92.94 86 LEU A N 1
ATOM 663 C CA . LEU A 1 86 ? 13.151 7.712 4.353 1.00 92.94 86 LEU A CA 1
ATOM 664 C C . LEU A 1 86 ? 14.313 8.551 4.895 1.00 92.94 86 LEU A C 1
ATOM 666 O O . LEU A 1 86 ? 15.271 7.970 5.403 1.00 92.94 86 LEU A O 1
ATOM 670 N N . ASP A 1 87 ? 14.231 9.883 4.810 1.00 95.31 87 ASP A N 1
ATOM 671 C CA . ASP A 1 87 ? 15.375 10.759 5.100 1.00 95.31 87 ASP A CA 1
ATOM 672 C C . ASP A 1 87 ? 15.211 11.567 6.392 1.00 95.31 87 ASP A C 1
ATOM 674 O O . ASP A 1 87 ? 16.164 11.717 7.156 1.00 95.31 87 ASP A O 1
ATOM 678 N N . THR A 1 88 ? 14.029 12.148 6.626 1.00 96.19 88 THR A N 1
ATOM 679 C CA . THR A 1 88 ? 13.819 13.098 7.739 1.00 96.19 88 THR A CA 1
ATOM 680 C C . THR A 1 88 ? 13.058 12.516 8.923 1.00 96.19 88 THR A C 1
ATOM 682 O O . THR A 1 88 ? 12.983 13.171 9.965 1.00 96.19 88 THR A O 1
ATOM 685 N N . GLU A 1 89 ? 12.484 11.321 8.759 1.00 93.00 89 GLU A N 1
ATOM 686 C CA . GLU A 1 89 ? 11.668 10.623 9.761 1.00 93.00 89 GLU A CA 1
ATOM 687 C C . GLU A 1 89 ? 10.506 11.477 10.317 1.00 93.00 89 GLU A C 1
ATOM 689 O O . GLU A 1 89 ? 10.016 11.249 11.424 1.00 93.00 89 GLU A O 1
ATOM 694 N N . GLN A 1 90 ? 10.034 12.474 9.558 1.00 95.31 90 GLN A N 1
ATOM 695 C CA . GLN A 1 90 ? 8.833 13.243 9.909 1.00 95.31 90 GLN A CA 1
ATOM 696 C C . GLN A 1 90 ? 7.570 12.379 9.825 1.00 95.31 90 GLN A C 1
ATOM 698 O O . GLN A 1 90 ? 6.593 12.631 10.533 1.00 95.31 90 GLN A O 1
ATOM 703 N N . ILE A 1 91 ? 7.597 11.342 8.985 1.00 95.19 91 ILE A N 1
ATOM 704 C CA . ILE A 1 91 ? 6.571 10.309 8.911 1.00 95.19 91 ILE A CA 1
ATOM 705 C C . ILE A 1 91 ? 7.191 8.991 9.368 1.00 95.19 91 ILE A C 1
ATOM 707 O O . ILE A 1 91 ? 8.100 8.460 8.737 1.00 95.19 91 ILE A O 1
ATOM 711 N N . VAL A 1 92 ? 6.651 8.431 10.450 1.00 94.38 92 VAL A N 1
ATOM 712 C CA . VAL A 1 92 ? 7.073 7.131 10.982 1.00 94.38 92 VAL A CA 1
ATOM 713 C C . VAL A 1 92 ? 6.000 6.090 10.687 1.00 94.38 92 VAL A C 1
ATOM 715 O O . VAL A 1 92 ? 4.835 6.262 11.047 1.00 94.38 92 VAL A O 1
ATOM 718 N N . ILE A 1 93 ? 6.399 4.986 10.054 1.00 92.62 93 ILE A N 1
ATOM 719 C CA . ILE A 1 93 ? 5.502 3.862 9.774 1.00 92.62 93 ILE A CA 1
ATOM 720 C C . ILE A 1 93 ? 5.368 3.000 11.035 1.00 92.62 93 ILE A C 1
ATOM 722 O O . ILE A 1 93 ? 6.300 2.293 11.428 1.00 92.62 93 ILE A O 1
ATOM 726 N N . ASP A 1 94 ? 4.186 3.020 11.654 1.00 92.38 94 ASP A N 1
ATOM 727 C CA . ASP A 1 94 ? 3.868 2.150 12.788 1.00 92.38 94 ASP A CA 1
ATOM 728 C C . ASP A 1 94 ? 3.600 0.709 12.326 1.00 92.38 94 ASP A C 1
ATOM 730 O O . ASP A 1 94 ? 2.489 0.317 11.964 1.00 92.38 94 ASP A O 1
ATOM 734 N N . THR A 1 95 ? 4.646 -0.112 12.371 1.00 90.81 95 THR A N 1
ATOM 735 C CA . THR A 1 95 ? 4.533 -1.555 12.120 1.00 90.81 95 THR A CA 1
ATOM 736 C C . THR A 1 95 ? 4.031 -2.336 13.338 1.00 90.81 95 THR A C 1
ATOM 738 O O . THR A 1 95 ? 3.536 -3.456 13.181 1.00 90.81 95 THR A O 1
ATOM 741 N N . ALA A 1 96 ? 4.114 -1.770 14.548 1.00 92.31 96 ALA A N 1
ATOM 742 C CA . ALA A 1 96 ? 3.721 -2.446 15.781 1.00 92.31 96 ALA A CA 1
ATOM 743 C C . ALA A 1 96 ? 2.206 -2.645 15.838 1.00 92.31 96 ALA A C 1
ATOM 745 O O . ALA A 1 96 ? 1.743 -3.724 16.222 1.00 92.31 96 ALA A O 1
ATOM 746 N N . TRP A 1 97 ? 1.438 -1.652 15.384 1.00 88.00 97 TRP A N 1
ATOM 747 C CA . TRP A 1 97 ? -0.004 -1.795 15.245 1.00 88.00 97 TRP A CA 1
ATOM 748 C C . TRP A 1 97 ? -0.368 -2.976 14.336 1.00 88.00 97 TRP A C 1
ATOM 750 O O . TRP A 1 97 ? -1.072 -3.877 14.790 1.00 88.00 97 TRP A O 1
ATOM 760 N N . TRP A 1 98 ? 0.171 -3.050 13.112 1.00 87.44 98 TRP A N 1
ATOM 761 C CA . TRP A 1 98 ? -0.145 -4.130 12.160 1.00 87.44 98 TRP A CA 1
ATOM 762 C C . TRP A 1 98 ? 0.178 -5.521 12.723 1.00 87.44 98 TRP A C 1
ATOM 764 O O . TRP A 1 98 ? -0.612 -6.453 12.580 1.00 87.44 98 TRP A O 1
ATOM 774 N N . LEU A 1 99 ? 1.307 -5.657 13.423 1.00 88.44 99 LEU A N 1
ATOM 775 C CA . LEU A 1 99 ? 1.698 -6.906 14.084 1.00 88.44 99 LEU A CA 1
ATOM 776 C C . LEU A 1 99 ? 0.785 -7.275 15.263 1.00 88.44 99 LEU A C 1
ATOM 778 O O . LEU A 1 99 ? 0.672 -8.452 15.611 1.00 88.44 99 LEU A O 1
ATOM 782 N N . SER A 1 100 ? 0.141 -6.287 15.886 1.00 88.06 100 SER A N 1
ATOM 783 C CA . SER A 1 100 ? -0.815 -6.504 16.973 1.00 88.06 100 SER A CA 1
ATOM 784 C C . SER A 1 100 ? -2.191 -6.956 16.478 1.00 88.06 100 SER A C 1
ATOM 786 O O . SER A 1 100 ? -2.916 -7.624 17.227 1.00 88.06 100 SER A O 1
ATOM 788 N N . VAL A 1 101 ? -2.545 -6.639 15.224 1.00 84.25 101 VAL A N 1
ATOM 789 C CA . VAL A 1 101 ? -3.840 -6.998 14.646 1.00 84.25 101 VAL A CA 1
ATOM 790 C C . VAL A 1 101 ? -3.945 -8.514 14.547 1.00 84.25 101 VAL A C 1
ATOM 792 O O . VAL A 1 101 ? -3.270 -9.186 13.765 1.00 84.25 101 VAL A O 1
ATOM 795 N N . ARG A 1 102 ? -4.846 -9.085 15.346 1.00 75.25 102 ARG A N 1
ATOM 796 C CA . ARG A 1 102 ? -5.192 -10.498 15.232 1.00 75.25 102 ARG A CA 1
ATOM 797 C C . ARG A 1 102 ? -6.186 -10.633 14.092 1.00 75.25 102 ARG A C 1
ATOM 799 O O . ARG A 1 102 ? -7.276 -10.070 14.161 1.00 75.25 102 ARG A O 1
ATOM 806 N N . GLY A 1 103 ? -5.817 -11.395 13.060 1.00 65.25 103 GLY A N 1
ATOM 807 C CA . GLY A 1 103 ? -6.743 -11.744 11.984 1.00 65.25 103 GLY A CA 1
ATOM 808 C C . GLY A 1 103 ? -8.055 -12.244 12.579 1.00 65.25 103 GLY A C 1
ATOM 809 O O . GLY A 1 103 ? -8.038 -12.914 13.616 1.00 65.25 103 GLY A O 1
ATOM 810 N N . SER A 1 104 ? -9.186 -11.885 11.965 1.00 59.03 104 SER A N 1
ATOM 811 C CA . SER A 1 104 ? -10.494 -12.325 12.438 1.00 59.03 104 SER A CA 1
ATOM 812 C C . SER A 1 104 ? -10.480 -13.851 12.512 1.00 59.03 104 SER A C 1
ATOM 814 O O . SER A 1 104 ? -10.604 -14.527 11.487 1.00 59.03 104 SER A O 1
ATOM 816 N N . GLN A 1 105 ? -10.295 -14.400 13.715 1.00 50.88 105 GLN A N 1
ATOM 817 C CA . GLN A 1 105 ? -10.620 -15.786 14.000 1.00 50.88 105 GLN A CA 1
ATOM 818 C C . GLN A 1 105 ? -12.023 -15.946 13.443 1.00 50.88 105 GLN A C 1
ATOM 820 O O . GLN A 1 105 ? -12.919 -15.172 13.799 1.00 50.88 105 GLN A O 1
ATOM 825 N N . SER A 1 106 ? -12.179 -16.841 12.470 1.00 44.41 106 SER A N 1
ATOM 826 C CA . SER A 1 106 ? -13.480 -17.136 11.896 1.00 44.41 106 SER A CA 1
ATOM 827 C C . SER A 1 106 ? -14.414 -17.320 13.081 1.00 44.41 106 SER A C 1
ATOM 829 O O . SER A 1 106 ? -14.153 -18.193 13.903 1.00 44.41 106 SER A O 1
ATOM 831 N N . ARG A 1 107 ? -15.423 -16.450 13.249 1.00 46.19 107 ARG A N 1
ATOM 832 C CA . ARG A 1 107 ? 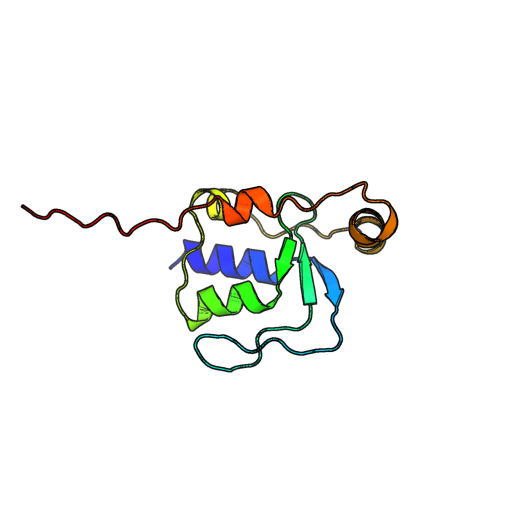-16.469 -16.706 14.239 1.00 46.19 107 ARG A CA 1
ATOM 833 C C . ARG A 1 107 ? -17.016 -18.061 13.846 1.00 46.19 107 ARG A C 1
ATOM 835 O O . ARG A 1 107 ? -17.712 -18.166 12.836 1.00 46.19 107 ARG A O 1
ATOM 842 N N . THR A 1 108 ? -16.620 -19.100 14.568 1.00 41.44 108 THR A N 1
ATOM 843 C CA . THR A 1 108 ? -17.192 -20.422 14.430 1.00 41.44 108 THR A CA 1
ATOM 844 C C . THR A 1 108 ? -18.676 -20.179 14.632 1.00 41.44 108 THR A C 1
ATOM 846 O O . THR A 1 108 ? -19.091 -19.738 15.705 1.00 41.44 108 THR A O 1
ATOM 849 N N . ARG A 1 109 ? -19.473 -20.321 13.566 1.00 41.94 109 ARG A N 1
ATOM 850 C CA . ARG A 1 109 ? -20.925 -20.390 13.705 1.00 41.94 109 ARG A CA 1
ATOM 851 C C . ARG A 1 109 ? -21.157 -21.615 14.572 1.00 41.94 109 ARG A C 1
ATOM 853 O O . ARG A 1 109 ? -21.157 -22.729 14.062 1.00 41.94 109 ARG A O 1
ATOM 860 N N . SER A 1 110 ? -21.317 -21.406 15.872 1.00 41.47 110 SER A N 1
ATOM 861 C CA . SER A 1 110 ? -22.093 -22.314 16.697 1.00 41.47 110 SER A CA 1
ATOM 862 C C . SER A 1 110 ? -23.494 -22.274 16.097 1.00 41.47 110 SER A C 1
ATOM 864 O O . SER A 1 110 ? -24.239 -21.315 16.288 1.00 41.47 110 SER A O 1
ATOM 866 N N . GLN A 1 111 ? -23.776 -23.227 15.216 1.00 36.91 111 GLN A N 1
ATOM 867 C CA . GLN A 1 111 ? -25.107 -23.465 14.680 1.00 36.91 111 GLN A CA 1
ATOM 868 C C . GLN A 1 111 ? -25.804 -24.442 15.650 1.00 36.91 111 GLN A C 1
ATOM 870 O O . GLN A 1 111 ? -25.102 -25.295 16.198 1.00 36.91 111 GLN A O 1
ATOM 875 N N . PRO A 1 112 ? -27.105 -24.246 15.944 1.00 50.44 112 PRO A N 1
ATOM 876 C CA . PRO A 1 112 ? -27.798 -24.891 17.063 1.00 50.44 112 PRO A CA 1
ATOM 877 C C . PRO A 1 112 ? -27.971 -26.401 16.906 1.00 50.44 112 PRO A C 1
ATOM 879 O O . PRO A 1 112 ? -27.951 -26.884 15.750 1.00 50.44 112 PRO A O 1
#

Sequence (112 aa):
MASQRRVSGYLRGGTWFVATAGHSPCRLCGTANGITELTDGKYFVWPEGLAHYIDAHNVRLPDEITELMNQPPAPVDVEAFERDVLDTEQIVIDTAWWLSVRGSQSRTRSQP

Organism: NCBI:txid1461247